Protein AF-A0A858QBF6-F1 (afdb_monomer_lite)

pLDDT: mean 87.15, std 9.15, range [41.66, 96.06]

Secondary structure (DSSP, 8-state):
--PPPPHHHHHHHHHHHHHHHHHHHHHHHHHHHHHHHT-HHHHHHHHHHHHHHHHHHHHHHHHTT--THHHHHHHHHHHHHHHHHHHHHHHHHHHHHHHHHHTSPPP-

Structure (mmCIF, N/CA/C/O backbone):
data_AF-A0A858QBF6-F1
#
_entry.id   AF-A0A858QBF6-F1
#
loop_
_atom_site.group_PDB
_atom_site.id
_atom_site.type_symbol
_atom_site.label_atom_id
_atom_site.label_alt_id
_atom_site.label_comp_id
_atom_site.label_asym_id
_atom_site.label_entity_id
_atom_site.label_seq_id
_atom_site.pdbx_PDB_ins_code
_atom_site.Cartn_x
_atom_site.Cartn_y
_atom_site.Cartn_z
_atom_site.occupancy
_atom_site.B_iso_or_equiv
_atom_site.auth_seq_id
_atom_site.auth_comp_id
_atom_site.auth_asym_id
_atom_site.auth_atom_id
_atom_site.pdbx_PDB_model_num
ATOM 1 N N . MET A 1 1 ? 32.998 -8.923 -15.308 1.00 41.66 1 MET A N 1
ATOM 2 C CA . MET A 1 1 ? 33.148 -7.516 -14.884 1.00 41.66 1 MET A CA 1
ATOM 3 C C . MET A 1 1 ? 31.751 -7.025 -14.545 1.00 41.66 1 MET A C 1
ATOM 5 O O . MET A 1 1 ? 30.871 -7.230 -15.366 1.00 41.66 1 MET A O 1
ATOM 9 N N . ILE A 1 2 ? 31.519 -6.529 -13.326 1.00 60.47 2 ILE A N 1
ATOM 10 C CA . ILE A 1 2 ? 30.241 -5.899 -12.958 1.00 60.47 2 ILE A CA 1
ATOM 11 C C . ILE A 1 2 ? 30.328 -4.461 -13.455 1.00 60.47 2 ILE A C 1
ATOM 13 O O . ILE A 1 2 ? 31.203 -3.719 -13.010 1.00 60.47 2 ILE A O 1
ATOM 17 N N . GLU A 1 3 ? 29.488 -4.100 -14.416 1.00 67.38 3 GLU A N 1
ATOM 18 C CA . GLU A 1 3 ? 29.372 -2.716 -14.862 1.00 67.38 3 GLU A CA 1
ATOM 19 C C . GLU A 1 3 ? 28.814 -1.868 -13.708 1.00 67.38 3 GLU A C 1
ATOM 21 O O . GLU A 1 3 ? 27.895 -2.319 -13.014 1.00 67.38 3 GLU A O 1
ATOM 26 N N . PRO A 1 4 ? 29.381 -0.682 -13.429 1.00 72.31 4 PRO A N 1
ATOM 27 C CA . PRO A 1 4 ? 28.843 0.189 -12.398 1.00 72.31 4 PRO A CA 1
ATOM 28 C C . PRO A 1 4 ? 27.418 0.597 -12.779 1.00 72.31 4 PRO A C 1
ATOM 30 O O . PRO A 1 4 ? 27.181 1.088 -13.880 1.00 72.31 4 PRO A O 1
ATOM 33 N N . VAL A 1 5 ? 26.478 0.379 -11.857 1.00 70.69 5 VAL A N 1
ATOM 34 C CA . VAL A 1 5 ? 25.089 0.827 -12.009 1.00 70.69 5 VAL A CA 1
ATOM 35 C C . VAL A 1 5 ? 25.061 2.333 -12.262 1.00 70.69 5 VAL A C 1
ATOM 37 O O . VAL A 1 5 ? 25.754 3.093 -11.576 1.00 70.69 5 VAL A O 1
ATOM 40 N N . ASP A 1 6 ? 24.273 2.765 -13.245 1.00 80.62 6 ASP A N 1
ATOM 41 C CA . ASP A 1 6 ? 24.140 4.181 -13.563 1.00 80.62 6 ASP A CA 1
ATOM 42 C C . ASP A 1 6 ? 23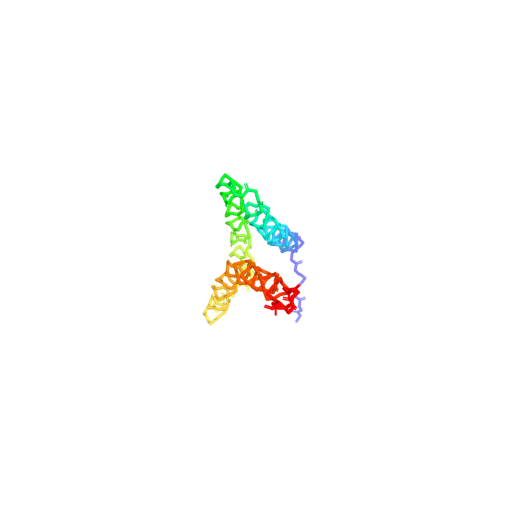.604 4.924 -12.320 1.00 80.62 6 ASP A C 1
ATOM 44 O O . ASP A 1 6 ? 22.615 4.496 -11.706 1.00 80.62 6 ASP A O 1
ATOM 48 N N . PRO A 1 7 ? 24.223 6.038 -11.891 1.00 77.50 7 PRO A N 1
ATOM 49 C CA . PRO A 1 7 ? 23.714 6.830 -10.776 1.00 77.50 7 PRO A CA 1
ATOM 50 C C . PRO A 1 7 ? 22.260 7.301 -10.973 1.00 77.50 7 PRO A C 1
ATOM 52 O O . PRO A 1 7 ? 21.591 7.619 -9.984 1.00 77.50 7 PRO A O 1
ATOM 55 N N . ALA A 1 8 ? 21.753 7.364 -12.209 1.00 78.38 8 ALA A N 1
ATOM 56 C CA . ALA A 1 8 ? 20.340 7.615 -12.486 1.00 78.38 8 ALA A CA 1
ATOM 57 C C . ALA A 1 8 ? 19.425 6.490 -11.981 1.00 78.38 8 ALA A C 1
ATOM 59 O O . ALA A 1 8 ? 18.446 6.778 -11.285 1.00 78.38 8 ALA A O 1
ATOM 60 N N . ASP A 1 9 ? 19.781 5.236 -12.247 1.00 78.50 9 ASP A N 1
ATOM 61 C CA . ASP A 1 9 ? 19.016 4.065 -11.813 1.00 78.50 9 ASP A CA 1
ATOM 62 C C . ASP A 1 9 ? 19.036 3.933 -10.295 1.00 78.50 9 ASP A C 1
ATOM 64 O O . ASP A 1 9 ? 18.009 3.676 -9.664 1.00 78.50 9 ASP A O 1
ATOM 68 N N . LEU A 1 10 ? 20.189 4.216 -9.686 1.00 83.44 10 LEU A N 1
ATOM 69 C CA . LEU A 1 10 ? 20.335 4.211 -8.238 1.00 83.44 10 LEU A CA 1
ATOM 70 C C . LEU A 1 10 ? 19.367 5.210 -7.581 1.00 83.44 10 LEU A C 1
ATOM 72 O O . LEU A 1 10 ? 18.605 4.834 -6.688 1.00 83.44 10 LEU A O 1
ATOM 76 N N . ARG A 1 11 ? 19.315 6.463 -8.057 1.00 85.94 11 ARG A N 1
ATOM 77 C CA . ARG A 1 11 ? 18.360 7.470 -7.550 1.00 85.94 11 ARG A CA 1
ATOM 78 C C . ARG A 1 11 ? 16.907 7.029 -7.713 1.00 85.94 11 ARG A C 1
ATOM 80 O O . ARG A 1 11 ? 16.106 7.264 -6.808 1.00 85.94 11 ARG A O 1
ATOM 87 N N . LEU A 1 12 ? 16.570 6.401 -8.839 1.00 86.75 12 LEU A N 1
ATOM 88 C CA . LEU A 1 12 ? 15.214 5.937 -9.121 1.00 86.75 12 LEU A CA 1
ATOM 89 C C . LEU A 1 12 ? 14.790 4.822 -8.158 1.00 86.75 12 LEU A C 1
ATOM 91 O O . LEU A 1 12 ? 13.701 4.889 -7.589 1.00 86.75 12 LEU A O 1
ATOM 95 N N . VAL A 1 13 ? 15.670 3.848 -7.917 1.00 86.81 13 VAL A N 1
ATOM 96 C CA . VAL A 1 13 ? 15.435 2.761 -6.957 1.00 86.81 13 VAL A CA 1
ATOM 97 C C . VAL A 1 13 ? 15.258 3.314 -5.542 1.00 86.81 13 VAL A C 1
ATOM 99 O O . VAL A 1 13 ? 14.305 2.940 -4.858 1.00 86.81 13 VAL A O 1
ATOM 102 N N . PHE A 1 14 ? 16.108 4.253 -5.113 1.00 89.00 14 PHE A N 1
ATOM 103 C CA . PHE A 1 14 ? 15.969 4.902 -3.803 1.00 89.00 14 PHE A CA 1
ATOM 104 C C . PHE A 1 14 ? 14.658 5.688 -3.674 1.00 89.00 14 PHE A C 1
ATOM 106 O O . PHE A 1 14 ? 13.968 5.573 -2.658 1.00 89.00 14 PHE A O 1
ATOM 113 N N . ALA A 1 15 ? 14.284 6.457 -4.698 1.00 90.00 15 ALA A N 1
ATOM 114 C CA . ALA A 1 15 ? 13.036 7.214 -4.708 1.00 90.00 15 ALA A CA 1
ATOM 115 C C . ALA A 1 15 ? 11.808 6.290 -4.676 1.00 90.00 15 ALA A C 1
ATOM 117 O O . ALA A 1 15 ? 10.873 6.539 -3.913 1.00 90.00 15 ALA A O 1
ATOM 118 N N . ALA A 1 16 ? 11.826 5.201 -5.450 1.00 90.19 16 ALA A N 1
ATOM 119 C CA . ALA A 1 16 ? 10.767 4.197 -5.445 1.00 90.19 16 ALA A CA 1
ATOM 120 C C . ALA A 1 16 ? 10.655 3.520 -4.073 1.00 90.19 16 ALA A C 1
ATOM 122 O O . ALA A 1 16 ? 9.561 3.447 -3.519 1.00 90.19 16 ALA A O 1
ATOM 123 N N . ALA A 1 17 ? 11.774 3.105 -3.477 1.00 89.62 17 ALA A N 1
ATOM 124 C CA . ALA A 1 17 ? 11.791 2.508 -2.144 1.00 89.62 17 ALA A CA 1
ATOM 125 C C . ALA A 1 17 ? 11.224 3.460 -1.075 1.00 89.62 17 ALA A C 1
ATOM 127 O O . ALA A 1 17 ? 10.371 3.061 -0.279 1.00 89.62 17 ALA A O 1
ATOM 128 N N . ALA A 1 18 ? 11.628 4.734 -1.090 1.00 93.44 18 ALA A N 1
ATOM 129 C CA . ALA A 1 18 ? 11.087 5.744 -0.183 1.00 93.44 18 ALA A CA 1
ATOM 130 C C . ALA A 1 18 ? 9.574 5.939 -0.380 1.00 93.44 18 ALA A C 1
ATOM 132 O O . ALA A 1 18 ? 8.820 5.974 0.595 1.00 93.44 18 ALA A O 1
ATOM 133 N N . ALA A 1 19 ? 9.112 6.005 -1.633 1.00 92.38 19 ALA A N 1
ATOM 134 C CA . ALA A 1 19 ? 7.693 6.119 -1.960 1.00 92.38 19 ALA A CA 1
ATOM 135 C C . ALA A 1 19 ? 6.883 4.898 -1.493 1.00 92.38 19 ALA A C 1
ATOM 137 O O . ALA A 1 19 ? 5.775 5.067 -0.985 1.00 92.38 19 ALA A O 1
ATOM 138 N N . ILE A 1 20 ? 7.439 3.687 -1.599 1.00 93.31 20 ILE A N 1
ATOM 139 C CA . ILE A 1 20 ? 6.817 2.455 -1.092 1.00 93.31 20 ILE A CA 1
ATOM 140 C C . ILE A 1 20 ? 6.640 2.537 0.427 1.00 93.31 20 ILE A C 1
ATOM 142 O O . ILE A 1 20 ? 5.538 2.311 0.925 1.00 93.31 20 ILE A O 1
ATOM 146 N N . VAL A 1 21 ? 7.685 2.910 1.172 1.00 93.75 21 VAL A N 1
ATOM 147 C CA . VAL A 1 21 ? 7.617 3.006 2.642 1.00 93.75 21 VAL A CA 1
ATOM 148 C C . VAL A 1 21 ? 6.612 4.072 3.082 1.00 93.75 21 VAL A C 1
ATOM 150 O O . VAL A 1 21 ? 5.744 3.798 3.914 1.00 93.75 21 VAL A O 1
ATOM 153 N N . LEU A 1 22 ? 6.682 5.272 2.499 1.00 93.88 22 LEU A N 1
ATOM 154 C CA . LEU A 1 22 ? 5.771 6.373 2.827 1.00 93.88 22 LEU A CA 1
ATOM 155 C C . LEU A 1 22 ? 4.325 6.057 2.431 1.00 93.88 22 LEU A C 1
ATOM 157 O O . LEU A 1 22 ? 3.405 6.312 3.208 1.00 93.88 22 LEU A O 1
ATOM 161 N N . GLY A 1 23 ? 4.114 5.465 1.254 1.00 92.44 23 GLY A N 1
ATOM 162 C CA . GLY A 1 23 ? 2.797 5.040 0.788 1.00 92.44 23 GLY A CA 1
ATOM 163 C C . GLY A 1 23 ? 2.202 3.941 1.665 1.00 92.44 23 GLY A C 1
ATOM 164 O O . GLY A 1 23 ? 1.015 3.991 1.984 1.00 92.44 23 GLY A O 1
ATOM 165 N N . GLY A 1 24 ? 3.023 2.997 2.130 1.00 92.25 24 GLY A N 1
ATOM 166 C CA . GLY A 1 24 ? 2.599 1.898 2.999 1.00 92.25 24 GLY A CA 1
ATOM 167 C C . GLY A 1 24 ? 2.238 2.373 4.402 1.00 92.25 24 GLY A C 1
ATOM 168 O O . GLY A 1 24 ? 1.149 2.073 4.897 1.00 92.25 24 GLY A O 1
ATOM 169 N N . ALA A 1 25 ? 3.106 3.179 5.019 1.00 93.00 25 ALA A N 1
ATOM 170 C CA . ALA A 1 25 ? 2.843 3.788 6.321 1.00 93.00 25 ALA A CA 1
ATOM 171 C C . ALA A 1 25 ? 1.636 4.738 6.266 1.00 93.00 25 ALA A C 1
ATOM 173 O O . ALA A 1 25 ? 0.770 4.693 7.142 1.00 93.00 25 ALA A O 1
ATOM 174 N N . GLY A 1 26 ? 1.539 5.549 5.208 1.00 92.38 26 GLY A N 1
ATOM 175 C CA . GLY A 1 26 ? 0.403 6.431 4.959 1.00 92.38 26 GLY A CA 1
ATOM 176 C C . GLY A 1 26 ? -0.898 5.651 4.794 1.00 92.38 26 GLY A C 1
ATOM 177 O O . GLY A 1 26 ? -1.883 5.964 5.459 1.00 92.38 26 GLY A O 1
ATOM 178 N N . TYR A 1 27 ? -0.901 4.589 3.987 1.00 94.38 27 TYR A N 1
ATOM 179 C CA . TYR A 1 27 ? -2.065 3.723 3.813 1.00 94.38 27 TYR A CA 1
ATOM 180 C C . TYR A 1 27 ? -2.526 3.120 5.145 1.00 94.38 27 TYR A C 1
ATOM 182 O O . TYR A 1 27 ? -3.683 3.308 5.525 1.00 94.38 27 TYR A O 1
ATOM 190 N N . ALA A 1 28 ? -1.631 2.458 5.883 1.00 92.81 28 ALA A N 1
ATOM 191 C CA . ALA A 1 28 ? -1.968 1.820 7.155 1.00 92.81 28 ALA A CA 1
ATOM 192 C C . ALA A 1 28 ? -2.432 2.839 8.212 1.00 92.81 28 ALA A C 1
ATOM 194 O O . ALA A 1 28 ? -3.445 2.624 8.885 1.00 92.81 28 ALA A O 1
ATOM 195 N N . GLY A 1 29 ? -1.733 3.973 8.321 1.00 91.00 29 GLY A N 1
ATOM 196 C CA . GLY A 1 29 ? -2.051 5.043 9.264 1.00 91.00 29 GLY A CA 1
ATOM 197 C C . GLY A 1 29 ? -3.395 5.708 8.969 1.00 91.00 29 GLY A C 1
ATOM 198 O O . GLY A 1 29 ? -4.245 5.801 9.859 1.00 91.00 29 GLY A O 1
ATOM 199 N N . LEU A 1 30 ? -3.638 6.117 7.718 1.00 90.56 30 LEU A N 1
ATOM 200 C CA . LEU A 1 30 ? -4.917 6.713 7.321 1.00 90.56 30 LEU A CA 1
ATOM 201 C C . LEU A 1 30 ? -6.056 5.698 7.414 1.00 90.56 30 LEU A C 1
ATOM 203 O O . LEU A 1 30 ? -7.158 6.075 7.808 1.00 90.56 30 LEU A O 1
ATOM 207 N N . PHE A 1 31 ? -5.809 4.425 7.096 1.00 91.69 31 PHE A N 1
ATOM 208 C CA . PHE A 1 31 ? -6.807 3.367 7.234 1.00 91.69 31 PHE A CA 1
ATOM 209 C C . PHE A 1 31 ? -7.246 3.202 8.692 1.00 91.69 31 PHE A C 1
ATOM 211 O O . PHE A 1 31 ? -8.445 3.255 8.985 1.00 91.69 31 PHE A O 1
ATOM 218 N N . ALA A 1 32 ? -6.287 3.071 9.613 1.00 89.69 32 ALA A N 1
ATOM 219 C CA . ALA A 1 32 ? -6.570 2.991 11.041 1.00 89.69 32 ALA A CA 1
ATOM 220 C C . ALA A 1 32 ? -7.309 4.248 11.520 1.00 89.69 32 ALA A C 1
ATOM 222 O O . ALA A 1 32 ? -8.368 4.152 12.142 1.00 89.69 32 ALA A O 1
ATOM 223 N N . TRP A 1 33 ? -6.828 5.437 11.152 1.00 90.62 33 TRP A N 1
ATOM 224 C CA . TRP A 1 33 ? -7.457 6.702 11.537 1.00 90.62 33 TRP A CA 1
ATOM 225 C C . TRP A 1 33 ? -8.894 6.837 11.021 1.00 90.62 33 TRP A C 1
ATOM 227 O O . TRP A 1 33 ? -9.798 7.262 11.749 1.00 90.62 33 TRP A O 1
ATOM 237 N N . ALA A 1 34 ? -9.135 6.432 9.774 1.00 89.81 34 ALA A N 1
ATOM 238 C CA . ALA A 1 34 ? -10.456 6.455 9.167 1.00 89.81 34 ALA A CA 1
ATOM 239 C C . ALA A 1 34 ? -11.434 5.528 9.893 1.00 89.81 34 ALA A C 1
ATOM 241 O O . ALA A 1 34 ? -12.606 5.885 10.061 1.00 89.81 34 ALA A O 1
ATOM 242 N N . ARG A 1 35 ? -10.952 4.363 10.346 1.00 86.75 35 ARG A N 1
ATOM 243 C CA . ARG A 1 35 ? -11.740 3.412 11.133 1.00 86.75 35 ARG A CA 1
ATOM 244 C C . ARG A 1 35 ? -12.018 3.921 12.548 1.00 86.75 35 ARG A C 1
ATOM 246 O O . ARG A 1 35 ? -13.151 3.776 12.994 1.00 86.75 35 ARG A O 1
ATOM 253 N N . LEU A 1 36 ? -11.067 4.597 13.204 1.00 87.12 36 LEU A N 1
ATOM 254 C CA . LEU A 1 36 ? -11.298 5.240 14.510 1.00 87.12 36 LEU A CA 1
ATOM 255 C C . LEU A 1 36 ? -12.346 6.359 14.428 1.00 87.12 36 LEU A C 1
ATOM 257 O O . LEU A 1 36 ? -13.226 6.452 15.278 1.00 87.12 36 LEU A O 1
ATOM 261 N N . LYS A 1 37 ? -12.252 7.236 13.419 1.00 87.62 37 LYS A N 1
ATOM 262 C CA . LYS A 1 37 ? -13.140 8.407 13.286 1.00 87.62 37 LYS A CA 1
ATOM 263 C C . LYS A 1 37 ? -14.454 8.109 12.554 1.00 87.62 37 LYS A C 1
ATOM 265 O O . LYS A 1 37 ? -15.283 9.008 12.436 1.00 87.62 37 LYS A O 1
ATOM 270 N N . ASN A 1 38 ? -14.638 6.893 12.034 1.00 82.31 38 ASN A N 1
ATOM 271 C CA . ASN A 1 38 ? -15.776 6.478 11.204 1.00 82.31 38 ASN A CA 1
ATOM 272 C C . ASN A 1 38 ? -16.074 7.442 10.028 1.00 82.31 38 ASN A C 1
ATOM 274 O O . ASN A 1 38 ? -17.221 7.668 9.641 1.00 82.31 38 ASN A O 1
ATOM 278 N N . ARG A 1 39 ? -15.033 8.069 9.459 1.00 82.38 39 ARG A N 1
ATOM 279 C CA . ARG A 1 39 ? -15.165 9.054 8.372 1.00 82.38 39 ARG A CA 1
ATOM 2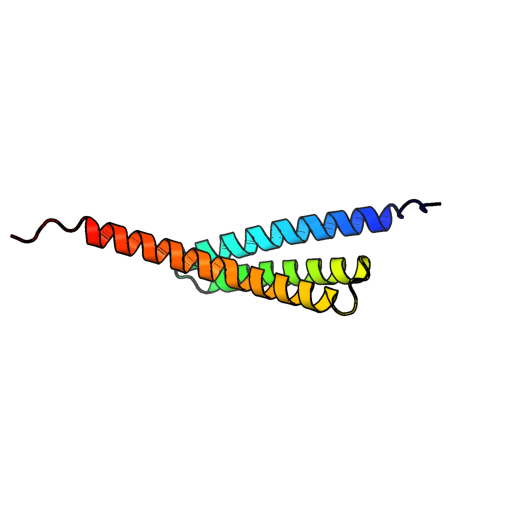80 C C . ARG A 1 39 ? -14.699 8.450 7.049 1.00 82.38 39 ARG A C 1
ATOM 282 O O . ARG A 1 39 ? -13.503 8.282 6.820 1.00 82.38 39 ARG A O 1
ATOM 289 N N . ARG A 1 40 ? -15.638 8.240 6.118 1.00 80.69 40 ARG A N 1
ATOM 290 C CA . ARG A 1 40 ? -15.375 7.658 4.784 1.00 80.69 40 ARG A CA 1
ATOM 291 C C . ARG A 1 40 ? -14.349 8.435 3.945 1.00 80.69 40 ARG A C 1
ATOM 293 O O . ARG A 1 40 ? -13.650 7.831 3.146 1.00 80.69 40 ARG A O 1
ATOM 300 N N . ARG A 1 41 ? -14.211 9.751 4.150 1.00 84.88 41 ARG A N 1
ATOM 301 C CA . ARG A 1 41 ? -13.245 10.597 3.419 1.00 84.88 41 ARG A CA 1
ATOM 302 C C . ARG A 1 41 ? -11.786 10.189 3.662 1.00 84.88 41 ARG A C 1
ATOM 304 O O . ARG A 1 41 ? -10.989 10.209 2.736 1.00 84.88 41 ARG A O 1
ATOM 311 N N . TRP A 1 42 ? -11.452 9.754 4.877 1.00 85.75 42 TRP A N 1
ATOM 312 C CA . TRP A 1 42 ? -10.090 9.333 5.222 1.00 85.75 42 TRP A CA 1
ATOM 313 C C . TRP A 1 42 ? -9.736 7.964 4.629 1.00 85.75 42 TRP A C 1
ATOM 315 O O . TRP A 1 42 ? -8.575 7.716 4.324 1.00 85.75 42 TRP A O 1
ATOM 325 N N . LEU A 1 43 ? -10.741 7.112 4.377 1.00 87.25 43 LEU A N 1
ATOM 326 C CA . LEU A 1 43 ? -10.541 5.869 3.629 1.00 87.25 43 LEU A CA 1
ATOM 327 C C . LEU A 1 43 ? -10.117 6.150 2.186 1.00 87.25 43 LEU A C 1
ATOM 329 O O . LEU A 1 43 ? -9.251 5.453 1.676 1.00 87.25 43 LEU A O 1
ATOM 333 N N . VAL A 1 44 ? -10.682 7.178 1.542 1.00 90.00 44 VAL A N 1
ATOM 334 C CA . VAL A 1 44 ? -10.259 7.572 0.188 1.00 90.00 44 VAL A CA 1
ATOM 335 C C . VAL A 1 44 ? -8.783 7.970 0.195 1.00 90.00 44 VAL A C 1
ATOM 337 O O . VAL A 1 44 ? -8.025 7.459 -0.619 1.00 90.00 44 VAL A O 1
ATOM 340 N N . GLY A 1 45 ? -8.356 8.791 1.161 1.00 90.00 45 GLY A N 1
ATOM 341 C CA . GLY A 1 45 ? -6.943 9.152 1.325 1.00 90.00 45 GLY A CA 1
ATOM 342 C C . GLY A 1 45 ? -6.034 7.936 1.538 1.00 90.00 45 GLY A C 1
ATOM 343 O O . GLY A 1 45 ? -4.981 7.848 0.914 1.00 90.00 45 GLY A O 1
ATOM 344 N N . ALA A 1 46 ? -6.470 6.956 2.336 1.00 90.62 46 ALA A N 1
ATOM 345 C CA . ALA A 1 46 ? -5.733 5.708 2.523 1.00 90.62 46 ALA A CA 1
ATOM 346 C C . ALA A 1 46 ? -5.536 4.968 1.186 1.00 90.62 46 ALA A C 1
ATOM 348 O O . ALA A 1 46 ? -4.413 4.605 0.839 1.00 90.62 46 ALA A O 1
ATOM 349 N N . TYR A 1 47 ? -6.601 4.797 0.397 1.00 93.12 47 TYR A N 1
ATOM 350 C CA . TYR A 1 47 ? -6.502 4.132 -0.906 1.00 93.12 47 TYR A CA 1
ATOM 351 C C . TYR A 1 47 ? -5.675 4.921 -1.926 1.00 93.12 47 TYR A C 1
ATOM 353 O O . TYR A 1 47 ? -5.022 4.306 -2.764 1.00 93.12 47 TYR A O 1
ATOM 361 N N . VAL A 1 48 ? -5.637 6.254 -1.839 1.00 94.12 48 VAL A N 1
ATOM 362 C CA . VAL A 1 48 ? -4.728 7.081 -2.652 1.00 94.12 48 VAL A CA 1
ATOM 363 C C . VAL A 1 48 ? -3.266 6.794 -2.292 1.00 94.12 48 VAL A C 1
ATOM 365 O O . VAL A 1 48 ? -2.455 6.578 -3.191 1.00 94.12 48 VAL A O 1
ATOM 368 N N . CYS A 1 49 ? -2.925 6.709 -1.000 1.00 92.94 49 CYS A N 1
ATOM 369 C CA . CYS A 1 49 ? -1.581 6.308 -0.564 1.00 92.94 49 CYS A CA 1
ATOM 370 C C . CYS A 1 49 ? -1.222 4.894 -1.040 1.00 92.94 49 CYS A C 1
ATOM 372 O O . CYS A 1 49 ? -0.105 4.662 -1.501 1.00 92.94 49 CYS A O 1
ATOM 374 N N . TYR A 1 50 ? -2.179 3.965 -0.984 1.00 94.81 50 TYR A N 1
ATOM 375 C CA . TYR A 1 50 ? -1.986 2.612 -1.496 1.00 94.81 50 TYR A CA 1
ATOM 376 C C . TYR A 1 50 ? -1.772 2.592 -3.018 1.00 94.81 50 TYR A C 1
ATOM 378 O O . TYR A 1 50 ? -0.889 1.889 -3.501 1.00 94.81 50 TYR A O 1
ATOM 386 N N . ALA A 1 51 ? -2.522 3.389 -3.785 1.00 94.31 51 ALA A N 1
ATOM 387 C CA . ALA A 1 51 ? -2.328 3.508 -5.229 1.00 94.31 51 ALA A CA 1
ATOM 388 C C . ALA A 1 51 ? -0.939 4.072 -5.576 1.00 94.31 51 ALA A C 1
ATOM 390 O O . ALA A 1 51 ? -0.288 3.576 -6.495 1.00 94.31 51 ALA A O 1
ATOM 391 N N . ALA A 1 52 ? -0.457 5.056 -4.810 1.00 94.00 52 ALA A N 1
ATOM 392 C CA . ALA A 1 52 ? 0.897 5.588 -4.955 1.00 94.00 52 ALA A CA 1
ATOM 393 C C . ALA A 1 52 ? 1.972 4.531 -4.640 1.00 94.00 52 ALA A C 1
ATOM 395 O O . ALA A 1 52 ? 2.925 4.388 -5.407 1.00 94.00 52 ALA A O 1
ATOM 396 N N . LEU A 1 53 ? 1.791 3.741 -3.571 1.00 94.06 53 LEU A N 1
ATOM 397 C CA . LEU A 1 53 ? 2.648 2.586 -3.275 1.00 94.06 53 LEU A CA 1
ATOM 398 C C . LEU A 1 53 ? 2.642 1.595 -4.440 1.00 94.06 53 LEU A C 1
ATOM 400 O O . LEU A 1 53 ? 3.707 1.188 -4.893 1.00 94.06 53 LEU A O 1
ATOM 404 N N . ALA A 1 54 ? 1.465 1.225 -4.946 1.00 94.94 54 ALA A N 1
ATOM 405 C CA . ALA A 1 54 ? 1.344 0.258 -6.030 1.00 94.94 54 ALA A CA 1
ATOM 406 C C . ALA A 1 54 ? 2.065 0.738 -7.296 1.00 94.94 54 ALA A C 1
ATOM 408 O O . ALA A 1 54 ? 2.807 -0.030 -7.905 1.00 94.94 54 ALA A O 1
ATOM 409 N N . ALA A 1 55 ? 1.924 2.017 -7.649 1.00 93.88 55 ALA A N 1
ATOM 410 C CA . ALA A 1 55 ? 2.657 2.613 -8.761 1.00 93.88 55 ALA A CA 1
ATOM 411 C C . ALA A 1 55 ? 4.181 2.550 -8.551 1.00 93.88 55 ALA A C 1
ATOM 413 O O . ALA A 1 55 ? 4.905 2.170 -9.471 1.00 93.88 55 ALA A O 1
ATOM 414 N N . ALA A 1 56 ? 4.667 2.855 -7.343 1.00 92.25 56 ALA A N 1
ATOM 415 C CA . ALA A 1 56 ? 6.091 2.789 -7.015 1.00 92.25 56 ALA A CA 1
ATOM 416 C C . ALA A 1 56 ? 6.645 1.353 -7.072 1.00 92.25 56 ALA A C 1
ATOM 418 O O . ALA A 1 56 ? 7.724 1.134 -7.620 1.00 92.25 56 ALA A O 1
ATOM 419 N N . VAL A 1 57 ? 5.891 0.366 -6.577 1.00 93.50 57 VAL A N 1
ATOM 420 C CA . VAL A 1 57 ? 6.253 -1.059 -6.671 1.00 93.50 57 VAL A CA 1
ATOM 421 C C . VAL A 1 57 ? 6.306 -1.519 -8.124 1.00 93.50 57 VAL A C 1
ATOM 423 O O . VAL A 1 57 ? 7.249 -2.203 -8.507 1.00 93.50 57 VAL A O 1
ATOM 426 N N . LEU A 1 58 ? 5.321 -1.148 -8.946 1.00 91.75 58 LEU A N 1
ATOM 427 C CA . LEU A 1 58 ? 5.299 -1.528 -10.360 1.00 91.75 58 LEU A CA 1
ATOM 428 C C . LEU A 1 58 ? 6.453 -0.891 -11.135 1.00 91.75 58 LEU A C 1
ATOM 430 O O . LEU A 1 58 ? 7.047 -1.550 -11.987 1.00 91.75 58 LEU A O 1
ATOM 434 N N . LEU A 1 59 ? 6.792 0.363 -10.826 1.00 89.44 59 LEU A N 1
ATOM 435 C CA . LEU A 1 59 ? 7.964 1.021 -11.394 1.00 89.44 59 LEU A CA 1
ATOM 436 C C . LEU A 1 59 ? 9.241 0.262 -11.018 1.00 89.44 59 LEU A C 1
ATOM 438 O O . LEU A 1 59 ? 10.010 -0.089 -11.907 1.00 89.44 59 LEU A O 1
ATOM 442 N N . LEU A 1 60 ? 9.409 -0.065 -9.733 1.00 86.75 60 LEU A N 1
ATOM 443 C CA . LEU A 1 60 ? 10.558 -0.823 -9.241 1.00 86.75 60 LEU A CA 1
ATOM 444 C C . LEU A 1 60 ? 10.648 -2.218 -9.876 1.00 86.75 60 LEU A C 1
ATOM 446 O O . LEU A 1 60 ? 11.728 -2.665 -10.249 1.00 86.75 60 LEU A O 1
ATOM 450 N N . ALA A 1 61 ? 9.514 -2.901 -10.034 1.00 89.25 61 ALA A N 1
ATOM 451 C CA . ALA A 1 61 ? 9.460 -4.220 -10.650 1.00 89.25 61 ALA A CA 1
ATOM 452 C C . ALA A 1 61 ? 9.883 -4.185 -12.123 1.00 89.25 61 ALA A C 1
ATOM 454 O O . ALA A 1 61 ? 10.597 -5.079 -12.574 1.00 89.25 61 ALA A O 1
ATOM 455 N N . ARG A 1 62 ? 9.495 -3.133 -12.857 1.00 86.44 62 ARG A N 1
ATOM 456 C CA . ARG A 1 62 ? 9.933 -2.936 -14.245 1.00 86.44 62 ARG A CA 1
ATOM 457 C C . ARG A 1 62 ? 11.417 -2.611 -14.340 1.00 86.44 62 ARG A C 1
ATOM 459 O O . ARG A 1 62 ? 12.095 -3.197 -15.172 1.00 86.44 62 ARG A O 1
ATOM 466 N N . THR A 1 63 ? 11.925 -1.720 -13.490 1.00 85.19 63 THR A N 1
ATOM 467 C CA . THR A 1 63 ? 13.353 -1.351 -13.493 1.00 85.19 63 THR A CA 1
ATOM 468 C C . THR A 1 63 ? 14.245 -2.510 -13.057 1.00 85.19 63 THR A C 1
ATOM 470 O O . THR A 1 63 ? 15.379 -2.618 -13.499 1.00 85.19 63 THR A O 1
ATOM 473 N N . ALA A 1 64 ? 13.731 -3.396 -12.202 1.00 84.81 64 ALA A N 1
ATOM 474 C CA . ALA A 1 64 ? 14.428 -4.595 -11.753 1.00 84.81 64 ALA A CA 1
ATOM 475 C C . ALA A 1 64 ? 14.226 -5.808 -12.682 1.00 84.81 64 ALA A C 1
ATOM 477 O O . ALA A 1 64 ? 14.676 -6.898 -12.335 1.00 84.81 64 ALA A O 1
ATOM 478 N N . HIS A 1 65 ? 13.548 -5.645 -13.829 1.00 85.50 65 HIS A N 1
ATOM 479 C CA . HIS A 1 65 ? 13.265 -6.723 -14.787 1.00 85.50 65 HIS A CA 1
ATOM 480 C C . HIS A 1 65 ? 12.647 -7.975 -14.133 1.00 85.50 65 HIS A C 1
ATOM 482 O O . HIS A 1 65 ? 13.011 -9.115 -14.430 1.00 85.50 65 HIS A O 1
ATOM 488 N N . LEU A 1 66 ? 11.713 -7.765 -13.197 1.00 85.44 66 LEU A N 1
ATOM 489 C CA . LEU A 1 66 ? 11.006 -8.840 -12.501 1.00 85.44 66 LEU A CA 1
ATOM 490 C C . LEU A 1 66 ? 9.936 -9.451 -13.413 1.00 85.44 66 LEU A C 1
ATOM 492 O O . LEU A 1 66 ? 8.748 -9.166 -13.268 1.00 85.44 66 LEU A O 1
ATOM 496 N N . ASP A 1 67 ? 10.366 -10.301 -14.343 1.00 87.62 67 ASP A N 1
ATOM 497 C CA . ASP A 1 67 ? 9.502 -10.972 -15.316 1.00 87.62 67 ASP A CA 1
ATOM 498 C C . ASP A 1 67 ? 9.131 -12.412 -14.913 1.00 87.62 67 ASP A C 1
ATOM 500 O O . ASP A 1 67 ? 9.724 -13.035 -14.025 1.00 87.62 67 ASP A O 1
ATOM 504 N N . GLY A 1 68 ? 8.094 -12.952 -15.560 1.00 90.88 68 GLY A N 1
ATOM 505 C CA . GLY A 1 68 ? 7.621 -14.320 -15.339 1.00 90.88 68 GLY A CA 1
ATOM 506 C C . GLY A 1 68 ? 7.087 -14.545 -13.921 1.00 90.88 68 GLY A C 1
ATOM 507 O O . GLY A 1 68 ? 6.202 -13.827 -13.456 1.00 90.88 68 GLY A O 1
ATOM 508 N N . ALA A 1 69 ? 7.621 -15.549 -13.218 1.00 91.62 69 ALA A N 1
ATOM 509 C CA . ALA A 1 69 ? 7.173 -15.913 -11.869 1.00 91.62 69 ALA A CA 1
ATOM 510 C C . ALA A 1 69 ? 7.289 -14.755 -10.857 1.00 91.62 69 ALA A C 1
ATOM 512 O O . ALA A 1 69 ? 6.477 -14.655 -9.933 1.00 91.62 69 ALA A O 1
ATOM 513 N N . TRP A 1 70 ? 8.246 -13.842 -11.053 1.00 92.81 70 TRP A N 1
ATOM 514 C CA . TRP A 1 70 ? 8.446 -12.694 -10.171 1.00 92.81 70 TRP A CA 1
ATOM 515 C C . TRP A 1 70 ? 7.308 -11.673 -10.236 1.00 92.81 70 TRP A C 1
ATOM 517 O O . TRP A 1 70 ? 6.990 -11.062 -9.217 1.00 92.81 70 TRP A O 1
ATOM 527 N N . GLN A 1 71 ? 6.613 -11.553 -11.373 1.00 90.88 71 GLN A N 1
ATOM 528 C CA . GLN A 1 71 ? 5.407 -10.722 -11.467 1.00 90.88 71 GLN A CA 1
ATOM 529 C C . GLN A 1 71 ? 4.305 -11.247 -10.543 1.00 90.88 71 GLN A C 1
ATOM 531 O O . GLN A 1 71 ? 3.617 -10.465 -9.886 1.00 90.88 71 GLN A O 1
ATOM 536 N N . GLY A 1 72 ? 4.182 -12.574 -10.428 1.00 93.25 72 GLY A N 1
ATOM 537 C CA . GLY A 1 72 ? 3.267 -13.212 -9.483 1.00 93.25 72 GLY A CA 1
ATOM 538 C C . GLY A 1 72 ? 3.586 -12.841 -8.035 1.00 93.25 72 GLY A C 1
ATOM 539 O O . GLY A 1 72 ? 2.680 -12.500 -7.276 1.00 93.25 72 GLY A O 1
ATOM 540 N N . VAL A 1 73 ? 4.872 -12.818 -7.667 1.00 94.62 73 VAL A N 1
ATOM 541 C CA . VAL A 1 73 ? 5.323 -12.390 -6.331 1.00 94.62 73 VAL A CA 1
ATOM 542 C C . VAL A 1 73 ? 4.990 -10.918 -6.080 1.00 94.62 73 VAL A C 1
ATOM 544 O O . VAL A 1 73 ? 4.498 -10.584 -5.005 1.00 94.62 73 VAL A O 1
ATOM 547 N N . VAL A 1 74 ? 5.187 -10.043 -7.070 1.00 94.69 74 VAL A N 1
ATOM 548 C CA . VAL A 1 74 ? 4.839 -8.614 -6.968 1.00 94.69 74 VAL A CA 1
ATOM 549 C C . VAL A 1 74 ? 3.336 -8.423 -6.752 1.00 94.69 74 VAL A C 1
ATOM 551 O O . VAL A 1 74 ? 2.927 -7.681 -5.857 1.00 94.69 74 VAL A O 1
ATOM 554 N N . VAL A 1 75 ? 2.498 -9.119 -7.524 1.00 94.25 75 VAL A N 1
ATOM 555 C CA . VAL A 1 75 ? 1.037 -9.061 -7.363 1.00 94.25 75 VAL A CA 1
ATOM 556 C C . VAL A 1 75 ? 0.619 -9.601 -5.996 1.00 94.25 75 VAL A C 1
ATOM 558 O O . VAL A 1 75 ? -0.178 -8.961 -5.310 1.00 94.25 75 VAL A O 1
ATOM 561 N N . LEU A 1 76 ? 1.185 -10.731 -5.564 1.00 96.06 76 LEU A N 1
ATOM 562 C CA . LEU A 1 76 ? 0.922 -11.301 -4.243 1.00 96.06 76 LEU A CA 1
ATOM 563 C C . LEU A 1 76 ? 1.308 -10.325 -3.125 1.00 96.06 76 LEU A C 1
ATOM 565 O O . LEU A 1 76 ? 0.544 -10.147 -2.177 1.00 96.06 76 LEU A O 1
ATOM 569 N N . MET A 1 77 ? 2.457 -9.659 -3.255 1.00 94.75 77 MET A N 1
ATOM 570 C CA . MET A 1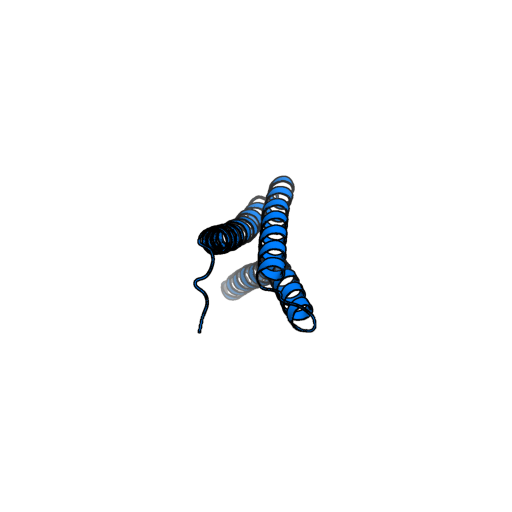 77 ? 2.922 -8.648 -2.309 1.00 94.75 77 MET A CA 1
ATOM 571 C C . MET A 1 77 ? 1.944 -7.473 -2.225 1.00 94.75 77 MET A C 1
ATOM 573 O O . MET A 1 77 ? 1.589 -7.065 -1.122 1.00 94.75 77 MET A O 1
ATOM 577 N N . LEU A 1 78 ? 1.473 -6.955 -3.365 1.00 95.88 78 LEU A N 1
ATOM 578 C CA . LEU A 1 78 ? 0.483 -5.875 -3.410 1.00 95.88 78 LEU A CA 1
ATOM 579 C C . LEU A 1 78 ? -0.827 -6.300 -2.737 1.00 95.88 78 LEU A C 1
ATOM 581 O O . LEU A 1 78 ? -1.296 -5.628 -1.820 1.00 95.88 78 LEU A O 1
ATOM 585 N N . VAL A 1 79 ? -1.377 -7.457 -3.113 1.00 96.00 79 VAL A N 1
ATOM 586 C CA . VAL A 1 79 ? -2.601 -7.992 -2.495 1.00 96.00 79 VAL A CA 1
ATOM 587 C C . VAL A 1 79 ? -2.423 -8.169 -0.984 1.00 96.00 79 VAL A C 1
ATOM 589 O O . VAL A 1 79 ? -3.287 -7.754 -0.211 1.00 96.00 79 VAL A O 1
ATOM 592 N N . GLY A 1 80 ? -1.291 -8.719 -0.545 1.00 94.62 80 GLY A N 1
ATOM 593 C CA . GLY A 1 80 ? -0.962 -8.852 0.873 1.00 94.62 80 GLY A CA 1
ATOM 594 C C . GLY A 1 80 ? -0.912 -7.501 1.586 1.00 94.62 80 GLY A C 1
ATOM 595 O O . GLY A 1 80 ? -1.516 -7.344 2.647 1.00 94.62 80 GLY A O 1
ATOM 596 N N . TYR A 1 81 ? -0.272 -6.501 0.979 1.00 93.25 81 TYR A N 1
ATOM 597 C CA . TYR A 1 81 ? -0.205 -5.144 1.524 1.00 93.25 81 TYR A CA 1
ATOM 598 C C . TYR A 1 81 ? -1.576 -4.477 1.628 1.00 93.25 81 TYR A C 1
ATOM 600 O O . TYR A 1 81 ? -1.823 -3.769 2.602 1.00 93.25 81 TYR A O 1
ATOM 608 N N . LEU A 1 82 ? -2.475 -4.723 0.674 1.00 92.94 82 LEU A N 1
ATOM 609 C CA . LEU A 1 82 ? -3.855 -4.239 0.724 1.00 92.94 82 LEU A CA 1
ATOM 610 C C . LEU A 1 82 ? -4.634 -4.878 1.878 1.00 92.94 82 LEU A C 1
ATOM 612 O O . LEU A 1 82 ? -5.393 -4.215 2.577 1.00 92.94 82 LEU A O 1
ATOM 616 N N . LEU A 1 83 ? -4.459 -6.180 2.095 1.00 93.75 83 LEU A N 1
ATOM 617 C CA . LEU A 1 83 ? -5.224 -6.916 3.101 1.00 93.75 83 LEU A CA 1
ATOM 618 C C . LEU A 1 83 ? -4.652 -6.772 4.518 1.00 93.75 83 LEU A C 1
ATOM 620 O O . LEU A 1 83 ? -5.394 -6.929 5.491 1.00 93.75 83 LEU A O 1
ATOM 624 N N . ALA A 1 84 ? -3.368 -6.440 4.664 1.00 92.25 84 ALA A N 1
ATOM 625 C CA . ALA A 1 84 ? -2.702 -6.389 5.963 1.00 92.25 84 ALA A CA 1
ATOM 626 C C . ALA A 1 84 ? -3.366 -5.413 6.961 1.00 92.25 84 ALA A C 1
ATOM 628 O O . ALA A 1 84 ? -3.710 -5.859 8.061 1.00 92.25 84 ALA A O 1
ATOM 629 N N . PRO A 1 85 ? -3.660 -4.136 6.628 1.00 90.00 85 PRO A N 1
ATOM 630 C CA . PRO A 1 85 ? -4.321 -3.232 7.576 1.00 90.00 85 PRO A CA 1
ATOM 631 C C . PRO A 1 85 ? -5.728 -3.683 7.963 1.00 90.00 85 PRO A C 1
ATOM 633 O O . PRO A 1 85 ? -6.161 -3.455 9.094 1.00 90.00 85 PRO A O 1
ATOM 636 N N . HIS A 1 86 ? -6.432 -4.369 7.058 1.00 91.75 86 HIS A N 1
ATOM 637 C CA . HIS A 1 86 ? -7.733 -4.959 7.357 1.00 91.75 86 HIS A CA 1
ATOM 638 C C . HIS A 1 86 ? -7.595 -6.085 8.387 1.00 91.75 86 HIS A C 1
ATOM 640 O O . HIS A 1 86 ? -8.296 -6.070 9.401 1.00 91.75 86 HIS A O 1
ATOM 646 N N . GLY A 1 87 ? -6.671 -7.024 8.166 1.00 91.62 87 GLY A N 1
ATOM 647 C CA . GLY A 1 87 ? -6.412 -8.128 9.090 1.00 91.62 87 GLY A CA 1
ATOM 648 C C . GLY A 1 87 ? -5.994 -7.640 10.478 1.00 91.62 87 GLY A C 1
ATOM 649 O O . GLY A 1 87 ? -6.607 -8.022 11.476 1.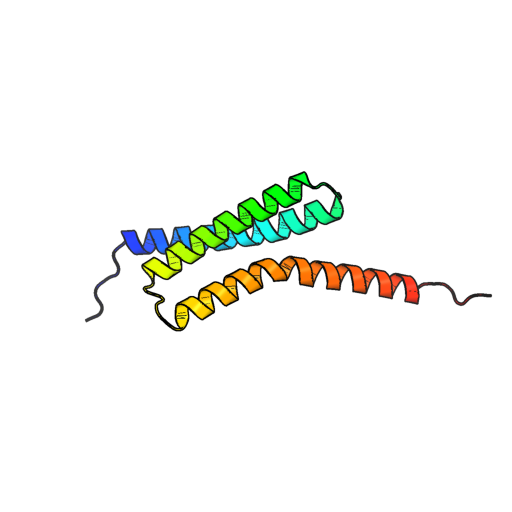00 91.62 87 GLY A O 1
ATOM 650 N N . ILE A 1 88 ? -5.023 -6.723 10.538 1.00 92.31 88 ILE A N 1
ATOM 651 C CA . ILE A 1 88 ? -4.537 -6.135 11.796 1.00 92.31 88 ILE A CA 1
ATOM 652 C C . ILE A 1 88 ? -5.680 -5.443 12.542 1.00 92.31 88 ILE A C 1
ATOM 654 O O . ILE A 1 88 ? -5.861 -5.670 13.736 1.00 92.31 88 ILE A O 1
ATOM 658 N N . TRP A 1 89 ? -6.510 -4.661 11.845 1.00 92.31 89 TRP A N 1
ATOM 659 C CA . TRP A 1 89 ? -7.664 -4.009 12.462 1.00 92.31 89 TRP A CA 1
ATOM 660 C C . TRP A 1 89 ? -8.634 -5.011 13.099 1.00 92.31 89 TRP A C 1
ATOM 662 O O . TRP A 1 89 ? -9.081 -4.811 14.230 1.00 92.31 89 TRP A O 1
ATOM 672 N N . HIS A 1 90 ? -8.965 -6.090 12.383 1.00 91.06 90 HIS A N 1
ATOM 673 C CA . HIS A 1 90 ? -9.858 -7.131 12.890 1.00 91.06 90 HIS A CA 1
ATOM 674 C C . HIS A 1 90 ? -9.285 -7.829 14.124 1.00 91.06 90 HIS A C 1
ATOM 676 O O . HIS A 1 90 ? -10.019 -8.017 15.096 1.00 91.06 90 HIS A O 1
ATOM 682 N N . LEU A 1 91 ? -7.988 -8.145 14.118 1.00 92.31 91 LEU A N 1
ATOM 683 C CA . LEU A 1 91 ? -7.300 -8.734 15.267 1.00 92.31 91 LEU A CA 1
ATOM 684 C C . LEU A 1 91 ? -7.328 -7.789 16.472 1.00 92.31 91 LEU A C 1
ATOM 686 O O . LEU A 1 91 ? -7.786 -8.180 17.544 1.00 92.31 91 LEU A O 1
ATOM 690 N N . CYS A 1 92 ? -6.944 -6.523 16.290 1.00 89.69 92 CYS A N 1
ATOM 691 C CA . CYS A 1 92 ? -6.966 -5.530 17.364 1.00 89.69 92 CYS A CA 1
ATOM 692 C C . CYS A 1 92 ? -8.373 -5.357 17.957 1.00 89.69 92 CYS A C 1
ATOM 694 O O . CYS A 1 92 ? -8.535 -5.341 19.179 1.00 89.69 92 CYS A O 1
ATOM 696 N N . ALA A 1 93 ? -9.401 -5.247 17.112 1.00 88.94 93 ALA A N 1
ATOM 697 C CA . ALA A 1 93 ? -10.780 -5.084 17.562 1.00 88.94 93 ALA A CA 1
ATOM 698 C C . ALA A 1 93 ? -11.314 -6.334 18.283 1.00 88.94 93 ALA A C 1
ATOM 700 O O . ALA A 1 93 ? -12.051 -6.208 19.266 1.00 88.94 93 ALA A O 1
ATOM 701 N N . ALA A 1 94 ? -10.942 -7.531 17.820 1.00 90.50 94 ALA A N 1
ATOM 702 C CA . ALA A 1 94 ? -11.310 -8.789 18.458 1.00 90.50 94 ALA A CA 1
ATOM 703 C C . ALA A 1 94 ? -10.696 -8.912 19.860 1.00 90.50 94 ALA A C 1
ATOM 705 O O . ALA A 1 94 ? -11.436 -9.187 20.807 1.00 90.50 94 ALA A O 1
ATOM 706 N N . SER A 1 95 ? -9.402 -8.616 20.018 1.00 90.88 95 SER A N 1
ATOM 707 C CA . SER A 1 95 ? -8.717 -8.677 21.318 1.00 90.88 95 SER A CA 1
ATOM 708 C C . SER A 1 95 ? -9.365 -7.756 22.356 1.00 90.88 95 SER A C 1
ATOM 710 O O . SER A 1 95 ? -9.709 -8.199 23.448 1.00 90.88 95 SER A O 1
ATOM 712 N N . HIS A 1 96 ? -9.675 -6.508 21.986 1.00 88.50 96 HIS A N 1
ATOM 713 C CA . HIS A 1 96 ? -10.347 -5.560 22.889 1.00 88.50 96 HIS A CA 1
ATOM 714 C C . HIS A 1 96 ? -11.786 -5.964 23.254 1.00 88.50 96 HIS A C 1
ATOM 716 O O . HIS A 1 96 ? -12.323 -5.526 24.276 1.00 88.50 96 HIS A O 1
ATOM 722 N N . ARG A 1 97 ? -12.472 -6.742 22.405 1.00 86.81 97 ARG A N 1
ATOM 723 C CA . ARG A 1 97 ? -13.784 -7.313 22.753 1.00 86.81 97 ARG A CA 1
ATOM 724 C C . ARG A 1 97 ? -13.637 -8.461 23.744 1.00 86.81 97 ARG A C 1
ATOM 726 O O . ARG A 1 97 ? -14.426 -8.524 24.681 1.00 86.81 97 ARG A O 1
ATOM 733 N N . LEU A 1 98 ? -12.637 -9.321 23.547 1.00 88.06 98 LEU A N 1
ATOM 734 C CA . LEU A 1 98 ? -12.347 -10.437 24.445 1.00 88.06 98 LEU A CA 1
ATOM 735 C C . LEU A 1 98 ? -12.018 -9.936 25.858 1.00 88.06 98 LEU A C 1
ATOM 737 O O . LEU A 1 98 ? -12.646 -10.363 26.819 1.00 88.06 98 LEU A O 1
ATOM 741 N N . GLU A 1 99 ? -11.115 -8.957 25.974 1.00 83.56 99 GLU A N 1
ATOM 742 C CA . GLU A 1 99 ? -10.715 -8.376 27.265 1.00 83.56 99 GLU A CA 1
ATOM 743 C C . GLU A 1 99 ? -11.884 -7.754 28.039 1.00 83.56 99 GLU A C 1
ATOM 745 O O . GLU A 1 99 ? -11.951 -7.867 29.262 1.00 83.56 99 GLU A O 1
ATOM 750 N N . ARG A 1 100 ? -12.824 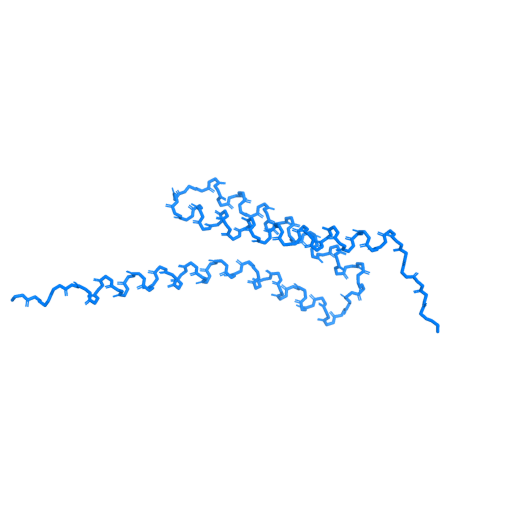-7.102 27.340 1.00 80.06 100 ARG A N 1
ATOM 751 C CA . ARG A 1 100 ? -14.031 -6.546 27.971 1.00 80.06 100 ARG A CA 1
ATOM 752 C C . ARG A 1 100 ? -14.980 -7.629 28.474 1.00 80.06 100 ARG A C 1
ATOM 754 O O . ARG A 1 100 ? -15.576 -7.439 29.526 1.00 80.06 100 ARG A O 1
ATOM 761 N N . GLY A 1 101 ? -15.098 -8.745 27.754 1.00 78.62 101 GLY A N 1
ATOM 762 C CA . GLY A 1 101 ? -15.883 -9.899 28.195 1.00 78.62 101 GLY A CA 1
ATOM 763 C C . GLY A 1 101 ? -15.292 -10.563 29.440 1.00 78.62 101 GLY A C 1
ATOM 764 O O . GLY A 1 101 ? -16.026 -10.856 30.375 1.00 78.62 101 GLY A O 1
ATOM 765 N N . SER A 1 102 ? -13.967 -10.721 29.496 1.00 77.31 102 SER A N 1
ATOM 766 C CA . SER A 1 102 ? -13.279 -11.336 30.643 1.00 77.31 102 SER A CA 1
ATOM 767 C C . SER A 1 102 ? -13.239 -10.460 31.902 1.00 77.31 102 SER A C 1
ATOM 769 O O . SER A 1 102 ? -12.981 -10.973 32.984 1.00 77.31 102 SER A O 1
ATOM 771 N N . ARG A 1 103 ? -13.456 -9.142 31.776 1.00 71.50 103 ARG A N 1
ATOM 772 C CA . ARG A 1 103 ? -13.544 -8.195 32.906 1.00 71.50 103 ARG A CA 1
ATOM 773 C C . ARG A 1 103 ? -14.972 -7.948 33.396 1.00 71.50 103 ARG A C 1
ATOM 775 O O . ARG A 1 103 ? -15.143 -7.151 34.316 1.00 71.50 103 ARG A O 1
ATOM 782 N N . ALA A 1 104 ? -15.986 -8.570 32.791 1.00 66.38 104 ALA A N 1
ATOM 783 C CA . ALA A 1 104 ? -17.330 -8.520 33.353 1.00 66.38 104 ALA A CA 1
ATOM 784 C C . ALA A 1 104 ? -17.277 -9.129 34.769 1.00 66.38 104 ALA A C 1
ATOM 786 O O . ALA A 1 104 ? -16.724 -10.224 34.915 1.00 66.38 104 ALA A O 1
ATOM 787 N N . PRO A 1 105 ? -17.762 -8.426 35.811 1.00 67.19 105 PRO A N 1
ATOM 788 C CA . PRO A 1 105 ? -17.781 -8.986 37.156 1.00 67.19 105 PRO A CA 1
ATOM 789 C C . PRO A 1 105 ? -18.567 -10.305 37.135 1.00 67.19 105 PRO A C 1
ATOM 791 O O . PRO A 1 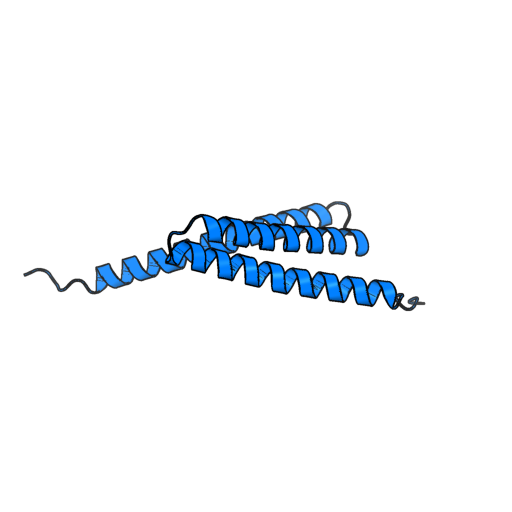105 ? -19.514 -10.416 36.346 1.00 67.19 105 PRO A O 1
ATOM 794 N N . PRO A 1 106 ? -18.176 -11.317 37.935 1.00 65.38 106 PRO A N 1
ATOM 795 C CA . PRO A 1 106 ? -18.997 -12.510 38.091 1.00 65.38 106 PRO A CA 1
ATOM 796 C C . PRO A 1 106 ? -20.397 -12.046 38.494 1.00 65.38 106 PRO A C 1
ATOM 798 O O . PRO A 1 106 ? -20.532 -11.290 39.450 1.00 65.38 106 PRO A O 1
ATOM 801 N N . GLY A 1 107 ? -21.393 -12.400 37.679 1.00 73.69 107 GLY A N 1
ATOM 802 C CA . GLY A 1 107 ? -22.779 -12.031 37.934 1.00 73.69 107 GLY A CA 1
ATOM 803 C C . GLY A 1 107 ? -23.226 -12.591 39.278 1.00 73.69 107 GLY A C 1
ATOM 804 O O . GLY A 1 107 ? -22.936 -13.751 39.575 1.00 73.69 107 GLY A O 1
ATOM 805 N N . ASP A 1 108 ? -23.872 -11.727 40.056 1.00 55.56 108 ASP A N 1
ATOM 806 C CA . ASP A 1 108 ? -24.502 -12.022 41.344 1.00 55.56 108 ASP A CA 1
ATOM 807 C C . ASP A 1 108 ? -25.586 -13.109 41.223 1.00 55.56 108 ASP A C 1
ATOM 809 O O . ASP A 1 108 ? -26.338 -13.095 40.215 1.00 55.56 108 ASP A O 1
#

Organism: NCBI:txid2681310

Sequence (108 aa):
MIEPVDPADLRLVFAAAAAIVLGGAGYAGLFAWARLKNRRRWLVGAYVCYAALAAAVLLLARTAHLDGAWQGVVVLMLVGYLLAPHGIWHLCAASHRLERGSRAPPGD

Foldseek 3Di:
DDDPDDVVLVVLLVVLVVLLVQLLCQLLVLVVVCVVVVPVVSNVSSVVSLVSNLVSLVSNCVSVVLDDVSVVVSVVVSVCSVCVSVVVVVVVVVVVVVVVVVPDPDDD

Radius of gyration: 19.77 Å; chains: 1; bounding box: 58×26×57 Å